Protein AF-A0A7S2N2M0-F1 (afdb_monomer_lite)

Foldseek 3Di:
DDPVVVVVVVVVVVVVVVPPVVVVVVVVVVVVVVVVVVQVVCLLQLNHPQQPQFDAFPPPRDGDQKWWFKWQDPVLDTGTHDPVCVCVRAVPDQPRDPVRPSIDGDDMGGRSRHHD

Organism: NCBI:txid374047

Structure (mmCIF, N/CA/C/O backbone):
data_AF-A0A7S2N2M0-F1
#
_entry.id   AF-A0A7S2N2M0-F1
#
loop_
_atom_site.group_PDB
_atom_site.id
_atom_site.type_symbol
_atom_site.label_atom_id
_atom_site.label_alt_id
_atom_site.label_comp_id
_atom_site.label_asym_id
_atom_site.label_entity_id
_atom_site.label_seq_id
_atom_site.pdbx_PDB_ins_code
_atom_site.Cartn_x
_atom_site.Cartn_y
_atom_site.Cartn_z
_atom_site.occupancy
_atom_site.B_iso_or_equiv
_atom_site.auth_seq_id
_atom_site.auth_comp_id
_atom_site.auth_asym_id
_atom_site.auth_atom_id
_atom_site.pdbx_PDB_model_num
ATOM 1 N N . GLU A 1 1 ? 39.665 -9.969 -60.818 1.00 54.94 1 GLU A N 1
ATOM 2 C CA . GLU A 1 1 ? 39.180 -9.842 -59.427 1.00 54.94 1 GLU A CA 1
ATOM 3 C C . GLU A 1 1 ? 38.479 -11.131 -59.030 1.00 54.94 1 GLU A C 1
ATOM 5 O O . GLU A 1 1 ? 37.771 -11.699 -59.855 1.00 54.94 1 GLU A O 1
ATOM 10 N N . ASN A 1 2 ? 38.785 -11.667 -57.848 1.00 68.00 2 ASN A N 1
ATOM 11 C CA . ASN A 1 2 ? 38.367 -13.004 -57.433 1.00 68.00 2 ASN A CA 1
ATOM 12 C C . ASN A 1 2 ? 36.962 -12.936 -56.815 1.00 68.00 2 ASN A C 1
ATOM 14 O O . ASN A 1 2 ? 36.722 -12.144 -55.910 1.00 68.00 2 ASN A O 1
ATOM 18 N N . VAL A 1 3 ? 36.026 -13.755 -57.300 1.00 66.81 3 VAL A N 1
ATOM 19 C CA . VAL A 1 3 ? 34.601 -13.716 -56.905 1.00 66.81 3 VAL A CA 1
ATOM 20 C C . VAL A 1 3 ? 34.415 -13.895 -55.389 1.00 66.81 3 VAL A C 1
ATOM 22 O O . VAL A 1 3 ? 33.502 -13.318 -54.806 1.00 66.81 3 VAL A O 1
ATOM 25 N N . MET A 1 4 ? 35.326 -14.621 -54.736 1.00 66.25 4 MET A N 1
ATOM 26 C CA . MET A 1 4 ? 35.341 -14.794 -53.278 1.00 66.25 4 MET A CA 1
ATOM 27 C C . MET A 1 4 ? 35.647 -13.499 -52.508 1.00 66.25 4 MET A C 1
ATOM 29 O O . MET A 1 4 ? 35.062 -13.279 -51.451 1.00 66.25 4 MET A O 1
ATOM 33 N N . ASP A 1 5 ? 36.492 -12.613 -53.046 1.00 62.44 5 ASP A N 1
ATOM 34 C CA . ASP A 1 5 ? 36.814 -11.333 -52.397 1.00 62.44 5 ASP A CA 1
ATOM 35 C C . ASP A 1 5 ? 35.628 -10.363 -52.458 1.00 62.44 5 ASP A C 1
ATOM 37 O O . ASP A 1 5 ? 35.394 -9.610 -51.516 1.00 62.44 5 ASP A O 1
ATOM 41 N N . ILE A 1 6 ? 34.841 -10.414 -53.538 1.00 66.75 6 ILE A N 1
ATOM 42 C CA . ILE A 1 6 ? 33.636 -9.589 -53.707 1.00 66.75 6 ILE A CA 1
ATOM 43 C C . ILE A 1 6 ? 32.553 -10.019 -52.710 1.00 66.75 6 ILE A C 1
ATOM 45 O O . ILE A 1 6 ? 31.957 -9.164 -52.058 1.00 66.75 6 ILE A O 1
ATOM 49 N N . ILE A 1 7 ? 32.344 -11.329 -52.536 1.00 70.62 7 ILE A N 1
ATOM 50 C CA . ILE A 1 7 ? 31.384 -11.867 -51.558 1.00 70.62 7 ILE A CA 1
ATOM 51 C C . ILE A 1 7 ? 31.792 -11.466 -50.134 1.00 70.62 7 ILE A C 1
ATOM 53 O O . ILE A 1 7 ? 30.967 -10.931 -49.396 1.00 70.62 7 ILE A O 1
ATOM 57 N N . ALA A 1 8 ? 33.074 -11.604 -49.783 1.00 65.62 8 ALA A N 1
ATOM 58 C CA . ALA A 1 8 ? 33.578 -11.213 -48.467 1.00 65.62 8 ALA A CA 1
ATOM 59 C C . ALA A 1 8 ? 33.411 -9.707 -48.182 1.00 65.62 8 ALA A C 1
ATOM 61 O O . ALA A 1 8 ? 33.078 -9.323 -47.062 1.00 65.62 8 ALA A O 1
ATOM 62 N N . HIS A 1 9 ? 33.596 -8.839 -49.183 1.00 60.56 9 HIS A N 1
ATOM 63 C CA . HIS A 1 9 ? 33.378 -7.397 -49.020 1.00 60.56 9 HIS A CA 1
ATOM 64 C C . HIS A 1 9 ? 31.893 -7.038 -48.894 1.00 60.56 9 HIS A C 1
ATOM 66 O O . HIS A 1 9 ? 31.551 -6.143 -48.123 1.00 60.56 9 HIS A O 1
ATOM 72 N N . MET A 1 10 ? 31.002 -7.726 -49.615 1.00 59.72 10 MET A N 1
ATOM 73 C CA . MET A 1 10 ? 29.553 -7.518 -49.498 1.00 59.72 10 MET A CA 1
ATOM 74 C C . MET A 1 10 ? 29.038 -7.944 -48.116 1.00 59.72 10 MET A C 1
ATOM 76 O O . MET A 1 10 ? 28.321 -7.174 -47.479 1.00 59.72 10 MET A O 1
ATOM 80 N N . GLU A 1 11 ? 29.491 -9.089 -47.599 1.00 56.88 11 GLU A N 1
ATOM 81 C CA . GLU A 1 11 ? 29.155 -9.563 -46.248 1.00 56.88 11 GLU A CA 1
ATOM 82 C C . GLU A 1 11 ? 29.695 -8.630 -45.150 1.00 56.88 11 GLU A C 1
ATOM 84 O O . GLU A 1 11 ? 29.016 -8.365 -44.157 1.00 56.88 11 GLU A O 1
ATOM 89 N N . GLN A 1 12 ? 30.897 -8.069 -45.317 1.00 56.62 12 GLN A N 1
ATOM 90 C CA . GLN A 1 12 ? 31.446 -7.085 -44.374 1.00 56.62 12 GLN A CA 1
ATOM 91 C C . GLN A 1 12 ? 30.665 -5.761 -44.377 1.00 56.62 12 GLN A C 1
ATOM 93 O O . GLN A 1 12 ? 30.519 -5.128 -43.330 1.00 56.62 12 GLN A O 1
ATOM 98 N N . ASN A 1 13 ? 30.132 -5.355 -45.530 1.00 55.38 13 ASN A N 1
ATOM 99 C CA . ASN A 1 13 ? 29.376 -4.112 -45.682 1.00 55.38 13 ASN A CA 1
ATOM 100 C C . ASN A 1 13 ? 27.946 -4.226 -45.113 1.00 55.38 13 ASN A C 1
ATOM 102 O O . ASN A 1 13 ? 27.430 -3.265 -44.544 1.00 55.38 13 ASN A O 1
ATOM 106 N N . GLU A 1 14 ? 27.327 -5.409 -45.189 1.00 53.50 14 GLU A N 1
ATOM 107 C CA . GLU A 1 14 ? 26.035 -5.687 -44.541 1.00 53.50 14 GLU A CA 1
ATOM 108 C C . GLU A 1 14 ? 26.154 -5.750 -43.008 1.00 53.50 14 GLU A C 1
ATOM 110 O O . GLU A 1 14 ? 25.329 -5.166 -42.303 1.00 53.50 14 GLU A O 1
ATOM 115 N N . ASN A 1 15 ? 27.228 -6.343 -42.474 1.00 52.91 15 ASN A N 1
ATOM 116 C CA . ASN A 1 15 ? 27.487 -6.373 -41.027 1.00 52.91 15 ASN A CA 1
ATOM 117 C C . ASN A 1 15 ? 27.762 -4.976 -40.430 1.00 52.91 15 ASN A C 1
ATOM 119 O O . ASN A 1 15 ? 27.408 -4.707 -39.281 1.00 52.91 15 ASN A O 1
ATOM 123 N N . ALA A 1 16 ? 28.350 -4.056 -41.200 1.00 49.62 16 ALA A N 1
ATOM 124 C CA . ALA A 1 16 ? 28.604 -2.684 -40.753 1.00 49.62 16 ALA A CA 1
ATOM 125 C C . ALA A 1 16 ? 27.322 -1.836 -40.615 1.00 49.62 16 ALA A C 1
ATOM 127 O O . ALA A 1 16 ? 27.291 -0.893 -39.823 1.00 49.62 16 ALA A O 1
ATOM 128 N N . ALA A 1 17 ? 26.257 -2.169 -41.355 1.00 50.56 17 ALA A N 1
ATOM 129 C CA . ALA A 1 17 ? 24.971 -1.473 -41.284 1.00 50.56 17 ALA A CA 1
ATOM 130 C C . ALA A 1 17 ? 24.103 -1.919 -40.086 1.00 50.56 17 ALA A C 1
ATOM 132 O O . ALA A 1 17 ? 23.272 -1.140 -39.611 1.00 50.56 17 ALA A O 1
ATOM 133 N N . GLU A 1 18 ? 24.308 -3.135 -39.563 1.00 55.69 18 GLU A N 1
ATOM 134 C CA . GLU A 1 18 ? 23.621 -3.643 -38.363 1.00 55.69 18 GLU A CA 1
ATOM 135 C C . GLU A 1 18 ? 24.276 -3.211 -37.035 1.00 55.69 18 GLU A C 1
ATOM 137 O O . GLU A 1 18 ? 23.603 -3.183 -35.999 1.00 55.69 18 GLU A O 1
ATOM 142 N N . ASP A 1 19 ? 25.544 -2.788 -37.050 1.00 62.22 19 ASP A N 1
ATOM 143 C CA . ASP A 1 19 ? 26.285 -2.327 -35.865 1.00 62.22 19 ASP A CA 1
ATOM 144 C C . ASP A 1 19 ? 26.466 -0.797 -35.839 1.00 62.22 19 ASP A C 1
ATOM 146 O O . ASP A 1 19 ? 27.525 -0.285 -35.481 1.00 62.22 19 ASP A O 1
ATOM 150 N N . ASP A 1 20 ? 25.429 -0.024 -36.200 1.00 80.50 20 ASP A N 1
ATOM 151 C CA . ASP A 1 20 ? 25.415 1.408 -35.870 1.00 80.50 20 ASP A CA 1
ATOM 152 C C . ASP A 1 20 ? 25.315 1.555 -34.335 1.00 80.50 20 ASP A C 1
ATOM 154 O O . ASP A 1 20 ? 24.254 1.295 -33.736 1.00 80.50 20 ASP A O 1
ATOM 158 N N . PRO A 1 21 ? 26.380 2.023 -33.652 1.00 83.88 21 PRO A N 1
ATOM 159 C CA . PRO A 1 21 ? 26.390 2.131 -32.198 1.00 83.88 21 PRO A CA 1
ATOM 160 C C . PRO A 1 21 ? 25.312 3.093 -31.681 1.00 83.88 21 PRO A C 1
ATOM 162 O O . PRO A 1 21 ? 24.849 2.957 -30.542 1.00 83.88 21 PRO A O 1
ATOM 165 N N . VAL A 1 22 ? 24.871 4.063 -32.489 1.00 86.00 22 VAL A N 1
ATOM 166 C CA . VAL A 1 22 ? 23.784 4.986 -32.142 1.00 86.00 22 VAL A CA 1
ATOM 167 C C . VAL A 1 22 ? 22.434 4.273 -32.206 1.00 86.00 22 VAL A C 1
ATOM 169 O O . VAL A 1 22 ? 21.621 4.419 -31.280 1.00 86.00 22 VAL A O 1
ATOM 172 N N . ALA A 1 23 ? 22.191 3.467 -33.242 1.00 87.56 23 ALA A N 1
ATOM 173 C CA . ALA A 1 23 ? 21.001 2.628 -33.354 1.00 87.56 23 ALA A CA 1
ATOM 174 C C . ALA A 1 23 ? 20.908 1.619 -32.198 1.00 87.56 23 ALA A C 1
ATOM 176 O O . ALA A 1 23 ? 19.847 1.529 -31.564 1.00 87.56 23 ALA A O 1
ATOM 177 N N . ARG A 1 24 ? 22.019 0.960 -31.831 1.00 87.12 24 ARG A N 1
ATOM 178 C CA . ARG A 1 24 ? 22.082 0.024 -30.693 1.00 87.12 24 ARG A CA 1
ATOM 179 C C . ARG A 1 24 ? 21.749 0.707 -29.369 1.00 87.12 24 ARG A C 1
ATOM 181 O O . ARG A 1 24 ? 20.812 0.295 -28.684 1.00 87.12 24 ARG A O 1
ATOM 188 N N . ARG A 1 25 ? 22.389 1.841 -29.059 1.00 90.69 25 ARG A N 1
ATOM 189 C CA . ARG A 1 25 ? 22.078 2.648 -27.857 1.00 90.69 25 ARG A CA 1
ATOM 190 C C . ARG A 1 25 ? 20.610 3.085 -27.819 1.00 90.69 25 ARG A C 1
ATOM 192 O O . ARG A 1 25 ? 19.968 3.108 -26.763 1.00 90.69 25 ARG A O 1
ATOM 199 N N . LYS A 1 26 ? 20.031 3.439 -28.972 1.00 91.44 26 LYS A N 1
ATOM 200 C CA . LYS A 1 26 ? 18.609 3.806 -29.084 1.00 91.44 26 LYS A CA 1
ATOM 201 C C . LYS A 1 26 ? 17.699 2.603 -28.825 1.00 91.44 26 LYS A C 1
ATOM 203 O O . LYS A 1 26 ? 16.671 2.780 -28.161 1.00 91.44 26 LYS A O 1
ATOM 208 N N . ALA A 1 27 ? 18.050 1.420 -29.325 1.00 92.88 27 ALA A N 1
ATOM 209 C CA . ALA A 1 27 ? 17.326 0.172 -29.102 1.00 92.88 27 ALA A CA 1
ATOM 210 C C . ALA A 1 27 ? 17.380 -0.256 -27.628 1.00 92.88 27 ALA A C 1
ATOM 212 O O . ALA A 1 27 ? 16.325 -0.465 -27.029 1.00 92.88 27 ALA A O 1
ATOM 213 N N . GLU A 1 28 ? 18.559 -0.246 -27.005 1.00 93.69 28 GLU A N 1
ATOM 214 C CA . GLU A 1 28 ? 18.761 -0.528 -25.577 1.00 93.69 28 GLU A CA 1
ATOM 215 C C . GLU A 1 28 ? 17.931 0.410 -24.696 1.00 93.69 28 GLU A C 1
ATOM 217 O O . GLU A 1 28 ? 17.179 -0.033 -23.826 1.00 93.69 28 GLU A O 1
ATOM 222 N N . ARG A 1 29 ? 17.959 1.721 -24.971 1.00 93.88 29 ARG A N 1
ATOM 223 C CA . ARG A 1 29 ? 17.143 2.703 -24.240 1.00 93.88 29 ARG A CA 1
ATOM 224 C C . ARG A 1 29 ? 15.645 2.423 -24.380 1.00 93.88 29 ARG A C 1
ATOM 226 O O . ARG A 1 29 ? 14.894 2.553 -23.408 1.00 93.88 29 ARG A O 1
ATOM 233 N N . LYS A 1 30 ? 15.180 2.062 -25.582 1.00 95.50 30 LYS A N 1
ATOM 234 C CA . LYS A 1 30 ? 13.775 1.684 -25.819 1.00 95.50 30 LYS A CA 1
ATOM 235 C C . LYS A 1 30 ? 13.421 0.394 -25.074 1.00 95.50 30 LYS A C 1
ATOM 237 O O . LYS A 1 30 ? 12.365 0.354 -24.440 1.00 95.50 30 LYS A O 1
ATOM 242 N N . ALA A 1 31 ? 14.294 -0.612 -25.102 1.00 94.19 31 ALA A N 1
ATOM 243 C CA . ALA A 1 31 ? 14.126 -1.877 -24.396 1.00 94.19 31 ALA A CA 1
ATOM 244 C C . ALA A 1 31 ? 14.055 -1.657 -22.878 1.00 94.19 31 ALA A C 1
ATOM 246 O O . ALA A 1 31 ? 13.086 -2.078 -22.249 1.00 94.19 31 ALA A O 1
ATOM 247 N N . ALA A 1 32 ? 14.973 -0.876 -22.305 1.00 94.94 32 ALA A N 1
ATOM 248 C CA . ALA A 1 32 ? 14.967 -0.509 -20.891 1.00 94.94 32 ALA A CA 1
ATOM 249 C C . ALA A 1 32 ? 13.690 0.255 -20.496 1.00 94.94 32 ALA A C 1
ATOM 251 O O . ALA A 1 32 ? 13.063 -0.040 -19.475 1.00 94.94 32 ALA A O 1
ATOM 252 N N . LYS A 1 33 ? 13.231 1.203 -21.328 1.00 97.06 33 LYS A N 1
ATOM 253 C CA . LYS A 1 33 ? 11.962 1.918 -21.100 1.00 97.06 33 LYS A CA 1
ATOM 254 C C . LYS A 1 33 ? 10.760 0.967 -21.145 1.00 97.06 33 LYS A C 1
ATOM 256 O O . LYS A 1 33 ? 9.865 1.087 -20.303 1.00 97.06 33 LYS A O 1
ATOM 261 N N . LYS A 1 34 ? 10.733 0.024 -22.095 1.00 96.50 34 LYS A N 1
ATOM 262 C CA . LYS A 1 34 ? 9.682 -1.000 -22.221 1.00 96.50 34 LYS A CA 1
ATOM 263 C C . LYS A 1 34 ? 9.685 -1.933 -21.009 1.00 96.50 34 LYS A C 1
ATOM 265 O O . LYS A 1 34 ? 8.628 -2.115 -20.410 1.00 96.50 34 LYS A O 1
ATOM 270 N N . ALA A 1 35 ? 10.852 -2.415 -20.585 1.00 93.00 35 ALA A N 1
ATOM 271 C CA . ALA A 1 35 ? 11.026 -3.250 -19.399 1.00 93.00 35 ALA A CA 1
ATOM 272 C C . ALA A 1 35 ? 10.553 -2.532 -18.125 1.00 93.00 35 ALA A C 1
ATOM 274 O O . ALA A 1 35 ? 9.720 -3.056 -17.387 1.00 93.00 35 ALA A O 1
ATOM 275 N N . LYS A 1 36 ? 10.960 -1.273 -17.911 1.00 93.38 36 LYS A N 1
ATOM 276 C CA . LYS A 1 36 ? 10.511 -0.467 -16.760 1.00 93.38 36 LYS A CA 1
ATOM 277 C C . LYS A 1 36 ? 8.996 -0.247 -16.757 1.00 93.38 36 LYS A C 1
ATOM 279 O O . LYS A 1 36 ? 8.367 -0.262 -15.698 1.00 93.38 36 LYS A O 1
ATOM 284 N N . LYS A 1 37 ? 8.384 -0.038 -17.930 1.00 94.62 37 LYS A N 1
ATOM 285 C CA . LYS A 1 37 ? 6.923 0.091 -18.061 1.00 94.62 37 LYS A CA 1
ATOM 286 C C . LYS A 1 37 ? 6.215 -1.236 -17.770 1.00 94.62 37 LYS A C 1
ATOM 288 O O . LYS A 1 37 ? 5.207 -1.217 -17.066 1.00 94.62 37 LYS A O 1
ATOM 293 N N . ALA A 1 38 ? 6.748 -2.354 -18.263 1.00 90.00 38 ALA A N 1
ATOM 294 C CA . ALA A 1 38 ? 6.229 -3.693 -17.994 1.00 90.00 38 ALA A CA 1
ATOM 295 C C . ALA A 1 38 ? 6.292 -4.028 -16.495 1.00 90.00 38 ALA A C 1
ATOM 297 O O . ALA A 1 38 ? 5.272 -4.392 -15.920 1.00 90.00 38 ALA A O 1
ATOM 298 N N . ALA A 1 39 ? 7.422 -3.767 -15.830 1.00 87.44 39 ALA A N 1
ATOM 299 C CA . ALA A 1 39 ? 7.576 -3.967 -14.388 1.00 87.44 39 ALA A CA 1
ATOM 300 C C . ALA A 1 39 ? 6.572 -3.134 -13.567 1.00 87.44 39 ALA A C 1
ATOM 302 O O . ALA A 1 39 ? 5.914 -3.645 -12.663 1.00 87.44 39 ALA A O 1
ATOM 303 N N . ARG A 1 40 ? 6.375 -1.853 -13.919 1.00 87.62 40 ARG A N 1
ATOM 304 C CA . ARG A 1 40 ? 5.358 -0.996 -13.276 1.00 87.62 40 ARG A CA 1
ATOM 305 C C . ARG A 1 40 ? 3.934 -1.516 -13.471 1.00 87.62 40 ARG A C 1
ATOM 307 O O . ARG A 1 40 ? 3.107 -1.332 -12.582 1.00 87.62 40 ARG A O 1
ATOM 314 N N . ARG A 1 41 ? 3.629 -2.113 -14.628 1.00 87.44 41 ARG A N 1
ATOM 315 C CA . ARG A 1 41 ? 2.323 -2.732 -14.893 1.00 87.44 41 ARG A CA 1
ATOM 316 C C . ARG A 1 41 ? 2.152 -4.007 -14.062 1.00 87.44 41 ARG A C 1
ATOM 318 O O . ARG A 1 41 ? 1.157 -4.100 -13.355 1.00 87.44 41 ARG A O 1
ATOM 325 N N . ALA A 1 42 ? 3.150 -4.889 -14.038 1.00 84.25 42 ALA A N 1
ATOM 326 C CA . ALA A 1 42 ? 3.138 -6.107 -13.224 1.00 84.25 42 ALA A CA 1
ATOM 327 C C . ALA A 1 42 ? 2.916 -5.813 -11.727 1.00 84.25 42 ALA A C 1
ATOM 329 O O . ALA A 1 42 ? 2.078 -6.443 -11.092 1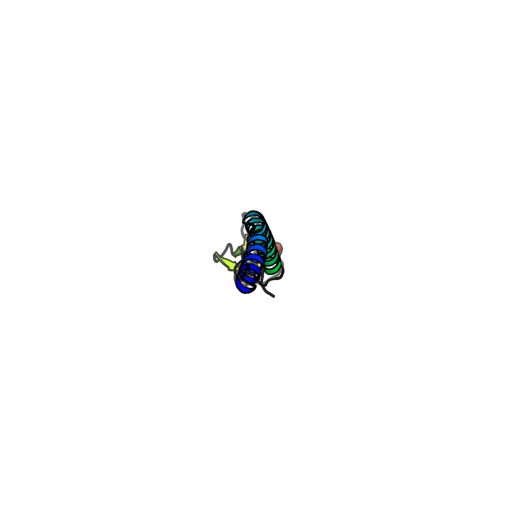.00 84.25 42 ALA A O 1
ATOM 330 N N . GLN A 1 43 ? 3.570 -4.783 -11.173 1.00 82.44 43 GLN A N 1
ATOM 331 C CA . GLN A 1 43 ? 3.338 -4.354 -9.784 1.00 82.44 43 GLN A CA 1
ATOM 332 C C . GLN A 1 43 ? 1.893 -3.905 -9.508 1.00 82.44 43 GLN A C 1
ATOM 334 O O . GLN A 1 43 ? 1.409 -4.055 -8.391 1.00 82.44 43 GLN A O 1
ATOM 339 N N . ARG A 1 44 ? 1.206 -3.310 -10.492 1.00 81.00 44 ARG A N 1
ATOM 340 C CA . ARG A 1 44 ? -0.196 -2.869 -10.350 1.00 81.00 44 ARG A CA 1
ATOM 341 C C . ARG A 1 44 ? -1.186 -4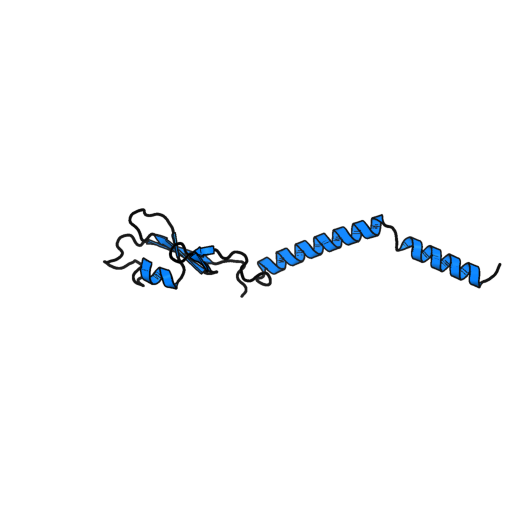.016 -10.503 1.00 81.00 44 ARG A C 1
ATOM 343 O O . ARG A 1 44 ? -2.257 -3.960 -9.917 1.00 81.00 44 ARG A O 1
ATOM 350 N N . GLU A 1 45 ? -0.830 -5.019 -11.296 1.00 83.31 45 GLU A N 1
ATOM 351 C CA . GLU A 1 45 ? -1.622 -6.236 -11.498 1.00 83.31 45 GLU A CA 1
ATOM 352 C C . GLU A 1 45 ? -1.455 -7.242 -10.354 1.00 83.31 45 GLU A C 1
ATOM 354 O O . GLU A 1 45 ? -2.067 -8.303 -10.400 1.00 83.31 45 GLU A O 1
ATOM 359 N N . GLY A 1 46 ? -0.647 -6.921 -9.335 1.00 75.38 46 GLY A N 1
ATOM 360 C CA . GLY A 1 46 ? -0.358 -7.854 -8.253 1.00 75.38 46 GLY A CA 1
ATOM 361 C C . GLY A 1 46 ? 0.390 -9.082 -8.769 1.00 75.38 46 GLY A C 1
ATOM 362 O O . GLY A 1 46 ? 0.020 -10.190 -8.407 1.00 75.38 46 GLY A O 1
ATOM 363 N N . ARG A 1 47 ? 1.381 -8.870 -9.654 1.00 79.38 47 ARG A N 1
ATOM 364 C CA . ARG A 1 47 ? 2.405 -9.845 -10.099 1.00 79.38 47 ARG A CA 1
ATOM 365 C C . ARG A 1 47 ? 3.831 -9.396 -9.736 1.00 79.38 47 ARG A C 1
ATOM 367 O O . ARG A 1 47 ? 4.806 -9.782 -10.375 1.00 79.38 47 ARG A O 1
ATOM 374 N N . GLY A 1 48 ? 3.933 -8.434 -8.822 1.00 77.31 48 GLY A N 1
ATOM 375 C CA . GLY A 1 48 ? 5.199 -7.885 -8.333 1.00 77.31 48 GLY A CA 1
ATOM 376 C C . GLY A 1 48 ? 5.636 -8.518 -7.014 1.00 77.31 48 GLY A C 1
ATOM 377 O O . GLY A 1 48 ? 5.140 -9.560 -6.616 1.00 77.31 48 GLY A O 1
ATOM 378 N N . ASP A 1 49 ? 6.514 -7.832 -6.293 1.00 81.38 49 ASP A N 1
ATOM 379 C CA . ASP A 1 49 ? 6.896 -8.219 -4.933 1.00 81.38 49 ASP A CA 1
ATOM 380 C C . ASP A 1 49 ? 5.656 -8.307 -4.000 1.00 81.38 49 ASP A C 1
ATOM 382 O O . ASP A 1 49 ? 4.913 -7.323 -3.892 1.00 81.38 49 ASP A O 1
ATOM 386 N N . PRO A 1 50 ? 5.408 -9.453 -3.328 1.00 81.69 50 PRO A N 1
ATOM 387 C CA . PRO A 1 50 ? 4.283 -9.641 -2.403 1.00 81.69 50 PRO A CA 1
ATOM 388 C C . PRO A 1 50 ? 4.277 -8.704 -1.187 1.00 81.69 50 PRO A C 1
ATOM 390 O O . PRO A 1 50 ? 3.220 -8.464 -0.592 1.00 81.69 50 PRO A O 1
ATOM 393 N N . SER A 1 51 ? 5.441 -8.177 -0.806 1.00 84.94 51 SER A N 1
ATOM 394 C CA . SER A 1 51 ? 5.587 -7.217 0.290 1.00 84.94 51 SER A CA 1
ATOM 395 C C . SER A 1 51 ? 5.319 -5.772 -0.146 1.00 84.94 51 SER A C 1
ATOM 397 O O . SER A 1 51 ? 5.096 -4.888 0.687 1.00 84.94 51 SER A O 1
ATOM 399 N N . ALA A 1 52 ? 5.277 -5.514 -1.458 1.00 86.12 52 ALA A N 1
ATOM 400 C CA . ALA A 1 52 ? 5.173 -4.166 -1.989 1.00 86.12 52 ALA A CA 1
ATOM 401 C C . ALA A 1 52 ? 3.865 -3.488 -1.567 1.00 86.12 52 ALA A C 1
ATOM 403 O O . ALA A 1 52 ? 2.769 -3.888 -1.961 1.00 86.12 52 ALA A O 1
ATOM 404 N N . GLY A 1 53 ? 3.987 -2.386 -0.828 1.00 87.62 53 GLY A N 1
ATOM 405 C CA . GLY A 1 53 ? 2.848 -1.579 -0.394 1.00 87.62 53 GLY A CA 1
ATOM 406 C C . GLY A 1 53 ? 2.128 -2.104 0.846 1.00 87.62 53 GLY A C 1
ATOM 407 O O . GLY A 1 53 ? 1.068 -1.570 1.166 1.00 87.62 53 GLY A O 1
ATOM 408 N N . GLN A 1 54 ? 2.674 -3.106 1.544 1.00 93.62 54 GLN A N 1
ATOM 409 C CA . GLN A 1 54 ? 2.221 -3.440 2.894 1.00 93.62 54 GLN A CA 1
ATOM 410 C C . GLN A 1 54 ? 2.425 -2.246 3.835 1.00 93.62 54 GLN A C 1
ATOM 412 O O . GLN A 1 54 ? 3.348 -1.447 3.664 1.00 93.62 54 GLN A O 1
ATOM 417 N N . LYS A 1 55 ? 1.557 -2.126 4.839 1.00 94.81 55 LYS A N 1
ATOM 418 C CA . LYS A 1 55 ? 1.669 -1.122 5.901 1.00 94.81 55 LYS A CA 1
ATOM 419 C C . LYS A 1 55 ? 1.708 -1.835 7.249 1.00 94.81 55 LYS A C 1
ATOM 421 O O . LYS A 1 55 ? 1.129 -2.912 7.402 1.00 94.81 55 LYS A O 1
ATOM 426 N N . GLN A 1 56 ? 2.427 -1.249 8.199 1.00 97.12 56 GLN A N 1
ATOM 427 C CA . GLN A 1 56 ? 2.553 -1.795 9.542 1.00 97.12 56 GLN A CA 1
ATOM 428 C C . GLN A 1 56 ? 1.297 -1.526 10.371 1.00 97.12 56 GLN A C 1
ATOM 430 O O . GLN A 1 56 ? 0.664 -0.480 10.247 1.00 97.12 56 GLN A O 1
ATOM 435 N N . CYS A 1 57 ? 0.943 -2.506 11.196 1.00 97.25 57 CYS A N 1
ATOM 436 C CA . CYS A 1 57 ? -0.047 -2.361 12.253 1.00 97.25 57 CYS A CA 1
ATOM 437 C C . CYS A 1 57 ? 0.528 -1.524 13.404 1.00 97.25 57 CYS A C 1
ATOM 439 O O . CYS A 1 57 ? 1.607 -1.844 13.892 1.00 97.25 57 CYS A O 1
ATOM 441 N N . ASP A 1 58 ? -0.211 -0.538 13.905 1.00 96.31 58 ASP A N 1
ATOM 442 C CA . ASP A 1 58 ? 0.260 0.330 14.994 1.00 96.31 58 ASP A CA 1
ATOM 443 C C . ASP A 1 58 ? 0.363 -0.393 16.352 1.00 96.31 58 ASP A C 1
ATOM 445 O O . ASP A 1 58 ? 1.104 0.045 17.224 1.00 96.31 58 ASP A O 1
ATOM 449 N N . MET A 1 59 ? -0.337 -1.521 16.538 1.00 94.81 59 MET A N 1
ATOM 450 C CA . MET A 1 59 ? -0.287 -2.296 17.790 1.00 94.81 59 MET A CA 1
ATOM 451 C C . MET A 1 59 ? 0.804 -3.371 17.819 1.00 94.81 59 MET A C 1
ATOM 453 O O . MET A 1 59 ? 1.390 -3.624 18.864 1.00 94.81 59 MET A O 1
ATOM 457 N N . CYS A 1 60 ? 1.039 -4.065 16.700 1.00 96.06 60 CYS A N 1
ATOM 458 C CA . CYS A 1 60 ? 1.956 -5.214 16.658 1.00 96.06 60 CYS A CA 1
ATOM 459 C C . CYS A 1 60 ? 3.093 -5.073 15.642 1.00 96.06 60 CYS A C 1
ATOM 461 O O . CYS A 1 60 ? 3.846 -6.024 15.444 1.00 96.06 60 CYS A O 1
ATOM 463 N N . SER A 1 61 ? 3.171 -3.938 14.942 1.00 96.56 61 SER A N 1
ATOM 464 C CA . SER A 1 61 ? 4.185 -3.593 13.931 1.00 96.56 61 SER A CA 1
ATOM 465 C C . SER A 1 61 ? 4.308 -4.562 12.749 1.00 96.56 61 SER A C 1
ATOM 467 O O . SER A 1 61 ? 5.169 -4.392 11.888 1.00 96.56 61 SER A O 1
ATOM 469 N N . LYS A 1 62 ? 3.419 -5.558 12.643 1.00 95.25 62 LYS A N 1
ATOM 470 C CA . LYS A 1 62 ? 3.387 -6.501 11.520 1.00 95.25 62 LYS A CA 1
ATOM 471 C C . LYS A 1 62 ? 2.984 -5.782 10.238 1.00 95.25 62 LYS A C 1
ATOM 473 O O . LYS A 1 62 ? 1.948 -5.115 10.201 1.00 95.25 62 LYS A O 1
ATOM 478 N N . SER A 1 63 ? 3.770 -5.972 9.184 1.00 95.31 63 SER A N 1
ATOM 479 C CA . SER A 1 63 ? 3.436 -5.530 7.830 1.00 95.31 63 SER A CA 1
ATOM 480 C C . SER A 1 63 ? 2.337 -6.415 7.250 1.00 95.31 63 SER A C 1
ATOM 482 O O . SER A 1 63 ? 2.491 -7.631 7.148 1.00 95.31 63 SER A O 1
ATOM 484 N N . VAL A 1 64 ? 1.202 -5.815 6.896 1.00 94.56 64 VAL A N 1
ATOM 485 C CA . VAL A 1 64 ? 0.035 -6.534 6.373 1.00 94.56 64 VAL A CA 1
ATOM 486 C C . VAL A 1 64 ? -0.581 -5.810 5.176 1.00 94.56 64 VAL A C 1
ATOM 488 O O . VAL A 1 64 ? -0.383 -4.614 4.955 1.00 94.56 64 VAL A O 1
ATOM 491 N N . ASN A 1 65 ? -1.353 -6.559 4.389 1.00 93.56 65 ASN A N 1
ATOM 492 C CA . ASN A 1 65 ? -2.071 -6.054 3.215 1.00 93.56 65 ASN A CA 1
ATOM 493 C C . ASN A 1 65 ? -3.481 -5.528 3.533 1.00 93.56 65 ASN A C 1
ATOM 495 O O . ASN A 1 65 ? -4.112 -4.920 2.667 1.00 93.56 65 ASN A O 1
ATOM 499 N N . LEU A 1 66 ? -3.981 -5.779 4.744 1.00 94.62 66 LEU A N 1
ATOM 500 C CA . LEU A 1 66 ? -5.315 -5.394 5.186 1.00 94.62 66 LEU A CA 1
ATOM 501 C C . LEU A 1 66 ? -5.239 -4.814 6.597 1.00 94.62 66 LEU A C 1
ATOM 503 O O . LEU A 1 66 ? -4.789 -5.487 7.525 1.00 94.62 66 LEU A O 1
ATOM 507 N N . LEU A 1 67 ? -5.679 -3.570 6.739 1.00 96.75 67 LEU A N 1
ATOM 508 C CA . LEU A 1 67 ? -5.704 -2.842 8.002 1.00 96.75 67 LEU A CA 1
ATOM 509 C C . LEU A 1 67 ? -7.069 -2.193 8.172 1.00 96.75 67 LEU A C 1
ATOM 511 O O . LEU A 1 67 ? -7.702 -1.774 7.207 1.00 96.75 67 LEU A O 1
ATOM 515 N N . ILE A 1 68 ? -7.496 -2.083 9.412 1.00 95.44 68 ILE A N 1
ATOM 516 C CA . ILE A 1 68 ? -8.696 -1.386 9.830 1.00 95.44 68 ILE A CA 1
ATOM 517 C C . ILE A 1 68 ? -8.241 -0.046 10.379 1.00 95.44 68 ILE A C 1
ATOM 519 O O . ILE A 1 68 ? -7.356 0.016 11.233 1.00 95.44 68 ILE A O 1
ATOM 523 N N . ARG A 1 69 ? -8.817 1.030 9.856 1.00 96.44 69 ARG A N 1
ATOM 524 C CA . ARG A 1 69 ? -8.633 2.361 10.409 1.00 96.44 69 ARG A CA 1
ATOM 525 C C . ARG A 1 69 ? -9.624 2.523 11.553 1.00 96.44 69 ARG A C 1
ATOM 527 O O . ARG A 1 69 ? -10.826 2.407 11.328 1.00 96.44 69 ARG A O 1
ATOM 534 N N . CYS A 1 70 ? -9.148 2.796 12.757 1.00 94.38 70 CYS A N 1
ATOM 535 C CA . CYS A 1 70 ? -10.015 3.064 13.902 1.00 94.38 70 CYS A CA 1
ATOM 536 C C . CYS A 1 70 ? -9.325 3.942 14.947 1.00 94.38 70 CYS A C 1
ATOM 538 O O . CYS A 1 70 ? -8.100 4.045 14.969 1.00 94.38 70 CYS A O 1
ATOM 540 N N . THR A 1 71 ? -10.116 4.554 15.821 1.00 94.44 71 THR A N 1
ATOM 541 C CA . THR A 1 71 ? -9.643 5.091 17.105 1.00 94.44 71 THR A CA 1
ATOM 542 C C . THR A 1 71 ? -9.960 4.064 18.183 1.00 94.44 71 THR A C 1
ATOM 544 O O . THR A 1 71 ? -10.954 3.354 18.055 1.00 94.44 71 THR A O 1
ATOM 547 N N . TYR A 1 72 ? -9.130 3.944 19.214 1.00 91.19 72 TYR A N 1
ATOM 548 C CA . TYR A 1 72 ? -9.392 3.046 20.351 1.00 91.19 72 TYR A CA 1
ATOM 549 C C . TYR A 1 72 ? -8.894 3.602 21.690 1.00 91.19 72 TYR A C 1
ATOM 551 O O . TYR A 1 72 ? -9.144 3.012 22.737 1.00 91.19 72 TYR A O 1
ATOM 559 N N . ASP A 1 73 ? -8.190 4.731 21.672 1.00 89.50 73 ASP A N 1
ATOM 560 C CA . ASP A 1 73 ? -7.684 5.400 22.860 1.00 89.50 73 ASP A CA 1
ATOM 561 C C . ASP A 1 73 ? -8.389 6.749 23.066 1.00 89.50 73 ASP A C 1
ATOM 563 O O . ASP A 1 73 ? -9.127 7.247 22.212 1.00 89.50 73 ASP A O 1
ATOM 567 N N . LYS A 1 74 ? -8.137 7.363 24.223 1.00 90.75 74 LYS A N 1
ATOM 568 C CA . LYS A 1 74 ? -8.669 8.686 24.579 1.00 90.75 74 LYS A CA 1
ATOM 569 C C . LYS A 1 74 ? -8.128 9.818 23.705 1.00 90.75 74 LYS A C 1
ATOM 571 O O . LYS A 1 74 ? -8.706 10.899 23.721 1.00 90.75 74 LYS A O 1
ATOM 576 N N . SER A 1 75 ? -7.029 9.595 22.978 1.00 92.81 75 SER A N 1
ATOM 577 C CA . SER A 1 75 ? -6.436 10.618 22.112 1.00 92.81 75 SER A CA 1
ATOM 578 C C . SER A 1 75 ? -7.329 10.916 20.908 1.00 92.81 75 SER A C 1
ATOM 580 O O . SER A 1 75 ? -7.321 12.030 20.389 1.00 92.81 75 SER A O 1
ATOM 582 N N . GLY A 1 76 ? -8.112 9.922 20.467 1.00 88.94 76 GLY A N 1
ATOM 583 C CA . GLY A 1 76 ? -8.932 10.025 19.264 1.00 88.94 76 GLY A CA 1
ATOM 584 C C . GLY A 1 76 ? -8.112 10.030 17.971 1.00 88.94 76 GLY A C 1
ATOM 585 O O . GLY A 1 76 ? -8.651 10.338 16.906 1.00 88.94 76 GLY A O 1
ATOM 586 N N . GLU A 1 77 ? -6.821 9.695 18.034 1.00 94.56 77 GLU A N 1
ATOM 587 C CA . GLU A 1 77 ? -5.975 9.585 16.856 1.00 94.56 77 GLU A CA 1
ATOM 588 C C . GLU A 1 77 ? -6.370 8.358 16.022 1.00 94.56 77 GLU A C 1
ATOM 590 O O . GLU A 1 77 ? -6.615 7.261 16.530 1.00 94.56 77 GLU A O 1
ATOM 595 N N . TRP A 1 78 ? -6.422 8.540 14.704 1.00 95.00 78 TRP A N 1
ATOM 596 C CA . TRP A 1 78 ? -6.708 7.452 13.781 1.00 95.00 78 TRP A CA 1
ATOM 597 C C . TRP A 1 78 ? -5.508 6.521 13.653 1.00 95.00 78 TRP A C 1
ATOM 599 O O . TRP A 1 78 ? -4.492 6.892 13.067 1.00 95.00 78 TRP A O 1
ATOM 609 N N . LYS A 1 79 ? -5.672 5.285 14.113 1.00 95.94 79 LYS A N 1
ATOM 610 C CA . LYS A 1 79 ? -4.680 4.217 14.008 1.00 95.94 79 LYS A CA 1
ATOM 611 C C . LYS A 1 79 ? -5.064 3.209 12.933 1.00 95.94 79 LYS A C 1
ATOM 613 O O . LYS A 1 79 ? -6.220 3.109 12.518 1.00 95.94 79 LYS A O 1
ATOM 618 N N . MET A 1 80 ? -4.074 2.460 12.475 1.00 97.06 80 MET A N 1
ATOM 619 C CA . MET A 1 80 ? -4.165 1.403 11.480 1.00 97.06 80 MET A CA 1
ATOM 620 C C . MET A 1 80 ? -3.825 0.073 12.149 1.00 97.06 80 MET A C 1
ATOM 622 O O . MET A 1 80 ? -2.675 -0.194 12.490 1.00 97.06 80 MET A O 1
ATOM 626 N N . VAL A 1 81 ? -4.817 -0.795 12.312 1.00 96.50 81 VAL A N 1
ATOM 627 C CA . VAL A 1 81 ? -4.673 -2.066 13.038 1.00 96.50 81 VAL A CA 1
ATOM 628 C C . VAL A 1 81 ? -4.994 -3.258 12.155 1.00 96.50 81 VAL A C 1
ATOM 630 O O . VAL A 1 81 ? -5.912 -3.223 11.343 1.00 96.50 81 VAL A O 1
ATOM 633 N N . CYS A 1 82 ? -4.240 -4.346 12.291 1.00 96.44 82 CYS A N 1
ATOM 634 C CA . CYS A 1 82 ? -4.535 -5.586 11.575 1.00 96.44 82 CYS A CA 1
ATOM 635 C C . CYS A 1 82 ? -5.754 -6.300 12.185 1.00 96.44 82 CYS A C 1
ATOM 637 O O . CYS A 1 82 ? -6.147 -6.030 13.319 1.00 96.44 82 CYS A O 1
ATOM 639 N N . GLY A 1 83 ? -6.335 -7.255 11.455 1.00 92.62 83 GLY A N 1
ATOM 640 C CA . GLY A 1 83 ? -7.562 -7.941 11.885 1.00 92.62 83 GLY A CA 1
ATOM 641 C C . GLY A 1 83 ? -7.461 -8.676 13.229 1.00 92.62 83 GLY A C 1
ATOM 642 O O . GLY A 1 83 ? -8.453 -8.769 13.944 1.00 92.62 83 GLY A O 1
ATOM 643 N N . SER A 1 84 ? -6.273 -9.157 13.615 1.00 93.69 84 SER A N 1
ATOM 644 C CA . SER A 1 84 ? -6.075 -9.763 14.938 1.00 93.69 84 SER A CA 1
ATOM 645 C C . SER A 1 84 ? -6.113 -8.718 16.055 1.00 93.69 84 SER A C 1
ATOM 647 O O . SER A 1 84 ? -6.776 -8.927 17.063 1.00 93.69 84 SER A O 1
ATOM 649 N N . CYS A 1 85 ? -5.441 -7.582 15.854 1.00 94.88 85 CYS A N 1
ATOM 650 C CA . CYS A 1 85 ? -5.376 -6.486 16.822 1.00 94.88 85 CYS A CA 1
ATOM 651 C C . CYS A 1 85 ? -6.695 -5.714 16.919 1.00 94.88 85 CYS A C 1
ATOM 653 O O . CYS A 1 85 ? -7.018 -5.166 17.966 1.00 94.88 85 CYS A O 1
ATOM 655 N N . TRP A 1 86 ? -7.493 -5.705 15.853 1.00 93.44 86 TRP A N 1
ATOM 656 C CA . TRP A 1 86 ? -8.806 -5.070 15.863 1.00 93.44 86 TRP A CA 1
ATOM 657 C C . TRP A 1 86 ? -9.750 -5.662 16.914 1.00 93.44 86 TRP A C 1
ATOM 659 O O . TRP A 1 86 ? -10.489 -4.909 17.542 1.00 93.44 86 TRP A O 1
ATOM 669 N N . LYS A 1 87 ? -9.693 -6.975 17.171 1.00 90.12 87 LYS A N 1
ATOM 670 C CA . LYS A 1 87 ? -10.491 -7.600 18.240 1.00 90.12 87 LYS A CA 1
ATOM 671 C C . LYS A 1 87 ? -10.138 -7.035 19.616 1.00 90.12 87 LYS A C 1
ATOM 673 O O . LYS A 1 87 ? -11.026 -6.817 20.423 1.00 90.12 87 LYS A O 1
ATOM 678 N N . THR A 1 88 ? -8.859 -6.746 19.849 1.00 90.50 88 THR A N 1
ATOM 679 C CA . THR A 1 88 ? -8.387 -6.082 21.072 1.00 90.50 88 THR A CA 1
ATOM 680 C C . THR A 1 88 ? -8.796 -4.612 21.124 1.00 90.50 88 THR A C 1
ATOM 682 O O . THR A 1 88 ? -9.054 -4.101 22.198 1.00 90.50 88 THR A O 1
ATOM 685 N N . ALA A 1 89 ? -8.857 -3.924 19.981 1.00 88.75 89 ALA A N 1
ATOM 686 C CA . ALA A 1 89 ? -9.230 -2.509 19.919 1.00 88.75 89 ALA A CA 1
ATOM 687 C C . ALA A 1 89 ? -10.738 -2.258 20.106 1.00 88.75 89 ALA A C 1
ATOM 689 O O . ALA A 1 89 ? -11.125 -1.201 20.592 1.00 88.75 89 ALA A O 1
ATOM 690 N N . SER A 1 90 ? -11.573 -3.195 19.650 1.00 87.69 90 SER A N 1
ATOM 691 C CA . SER A 1 90 ? -13.033 -3.042 19.539 1.00 87.69 90 SER A CA 1
ATOM 692 C C . SER A 1 90 ? -13.838 -3.956 20.464 1.00 87.69 90 SER A C 1
ATOM 694 O O . SER A 1 90 ? -15.063 -3.890 20.466 1.00 87.69 90 SER A O 1
ATOM 696 N N . GLY A 1 91 ? -13.183 -4.895 21.151 1.00 85.75 91 GLY A N 1
ATOM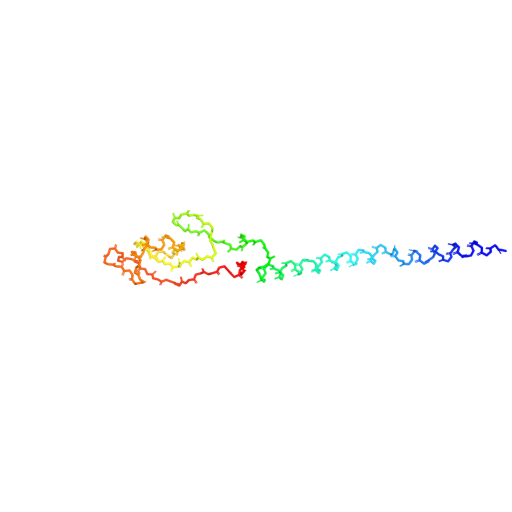 697 C CA . GLY A 1 91 ? -13.854 -6.021 21.811 1.00 85.75 91 GLY A CA 1
ATOM 698 C C . GLY A 1 91 ? -14.437 -7.056 20.837 1.00 85.75 91 GLY A C 1
ATOM 699 O O . GLY A 1 91 ? -15.100 -8.002 21.251 1.00 85.75 91 GLY A O 1
ATOM 700 N N . GLY A 1 92 ? -14.198 -6.907 19.527 1.00 81.12 92 GLY A N 1
ATOM 701 C CA . GLY A 1 92 ? -14.816 -7.731 18.485 1.00 81.12 92 GLY A CA 1
ATOM 702 C C . GLY A 1 92 ? -16.215 -7.262 18.070 1.00 81.12 92 GLY A C 1
ATOM 703 O O . GLY A 1 92 ? -16.880 -7.973 17.316 1.00 81.12 92 GLY A O 1
ATOM 704 N N . VAL A 1 93 ? -16.646 -6.079 18.521 1.00 80.94 93 VAL A N 1
ATOM 705 C CA . VAL A 1 93 ? -17.938 -5.466 18.185 1.00 80.94 93 VAL A CA 1
ATOM 706 C C . VAL A 1 93 ? -17.718 -4.290 17.233 1.00 80.94 93 VAL A C 1
ATOM 708 O O . VAL A 1 93 ? -16.835 -3.464 17.441 1.00 80.94 93 VAL A O 1
ATOM 711 N N . VAL A 1 94 ? -18.518 -4.206 16.165 1.00 71.19 94 VAL A N 1
ATOM 712 C CA . VAL A 1 94 ? -18.322 -3.225 15.077 1.00 71.19 94 VAL A CA 1
ATOM 713 C C . VAL A 1 94 ? -18.419 -1.772 15.556 1.00 71.19 94 VAL A C 1
ATOM 715 O O . VAL A 1 94 ? -17.648 -0.943 15.079 1.00 71.19 94 VAL A O 1
ATOM 718 N N . ASP A 1 95 ? -19.282 -1.489 16.533 1.00 70.44 95 ASP A N 1
ATOM 719 C CA . ASP A 1 95 ? -19.467 -0.151 17.117 1.00 70.44 95 ASP A CA 1
ATOM 720 C C . ASP A 1 95 ? -18.852 -0.013 18.522 1.00 70.44 95 ASP A C 1
ATOM 722 O O . ASP A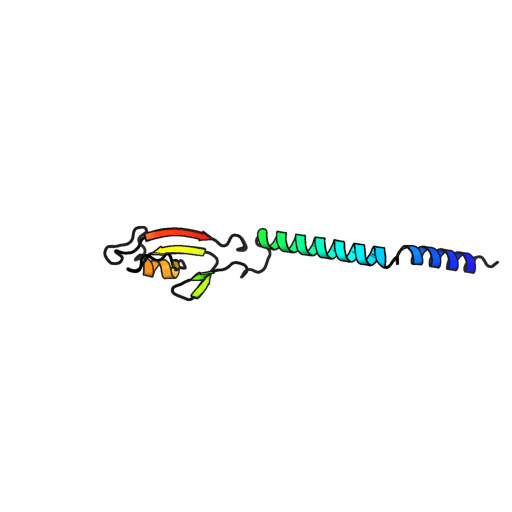 1 95 ? -19.130 0.943 19.243 1.00 70.44 95 ASP A O 1
ATOM 726 N N . GLY A 1 96 ? -17.973 -0.949 18.898 1.00 65.12 96 GLY A N 1
ATOM 727 C CA . GLY A 1 96 ? -17.408 -1.033 20.242 1.00 65.12 96 GLY A CA 1
ATOM 728 C C . GLY A 1 96 ? -18.389 -1.621 21.259 1.00 65.12 96 GLY A C 1
ATOM 729 O O . GLY A 1 96 ? -19.584 -1.768 21.008 1.00 65.12 96 GLY A O 1
ATOM 730 N N . ASP A 1 97 ? -17.863 -2.004 22.416 1.00 75.56 97 ASP A N 1
ATOM 731 C CA . ASP A 1 97 ? -18.652 -2.440 23.566 1.00 75.56 97 ASP A CA 1
ATOM 732 C C . ASP A 1 97 ? -18.535 -1.421 24.716 1.00 75.56 97 ASP A C 1
ATOM 734 O O . ASP A 1 97 ? -17.810 -0.427 24.627 1.00 75.56 97 ASP A O 1
ATOM 738 N N . ALA A 1 98 ? -19.225 -1.675 25.831 1.00 78.38 98 ALA A N 1
ATOM 739 C CA . ALA A 1 98 ? -19.163 -0.811 27.013 1.00 78.38 98 ALA A CA 1
ATOM 740 C C . ALA A 1 98 ? -17.738 -0.657 27.596 1.00 78.38 98 ALA A C 1
ATOM 742 O O . ALA A 1 98 ? -17.473 0.295 28.329 1.00 78.38 98 ALA A O 1
ATOM 743 N N . THR A 1 99 ? -16.818 -1.572 27.273 1.00 82.81 99 THR A N 1
ATOM 744 C CA . THR A 1 99 ? -15.419 -1.552 27.724 1.00 82.81 99 THR A CA 1
ATOM 745 C C . THR A 1 99 ? -14.487 -0.794 26.773 1.00 82.81 99 THR A C 1
ATOM 747 O O . THR A 1 99 ? -13.394 -0.403 27.182 1.00 82.81 99 THR A O 1
ATOM 750 N N . HIS A 1 100 ? -14.940 -0.479 25.553 1.00 84.12 100 HIS A N 1
ATOM 751 C CA . HIS A 1 100 ? -14.206 0.291 24.545 1.00 84.12 100 HIS A CA 1
ATOM 752 C C . HIS A 1 100 ? -14.930 1.607 24.182 1.00 84.12 100 HIS A C 1
ATOM 754 O O . HIS A 1 100 ? -15.246 1.842 23.014 1.00 84.12 100 HIS A O 1
ATOM 760 N N . PRO A 1 101 ? -15.151 2.530 25.142 1.00 87.06 101 PRO A N 1
ATOM 761 C CA . PRO A 1 101 ? -15.964 3.738 24.934 1.00 87.06 101 PRO A CA 1
ATOM 762 C C . PRO A 1 101 ? -15.363 4.745 23.940 1.00 87.06 101 PRO A C 1
ATOM 764 O O . PRO A 1 101 ? -16.054 5.640 23.462 1.00 87.06 101 PRO A O 1
ATOM 767 N N . HIS A 1 102 ? -14.067 4.632 23.641 1.00 88.50 102 HIS A N 1
ATOM 768 C CA . HIS A 1 102 ? -13.364 5.506 22.695 1.00 88.50 102 HIS A CA 1
ATOM 769 C C . HIS A 1 102 ? -13.186 4.868 21.312 1.00 88.50 102 HIS A C 1
ATOM 771 O O . HIS A 1 102 ? -12.549 5.454 20.427 1.00 88.50 102 HIS A O 1
ATOM 777 N N . TYR A 1 103 ? -13.727 3.662 21.122 1.00 92.19 103 TYR A N 1
ATOM 778 C CA . TYR A 1 103 ? -13.623 2.974 19.853 1.00 92.19 103 TYR A CA 1
ATOM 779 C C . TYR A 1 103 ? -14.477 3.659 18.787 1.00 92.19 103 TYR A C 1
ATOM 781 O O . TYR A 1 103 ? -15.662 3.919 18.988 1.00 92.19 103 TYR A O 1
ATOM 789 N N . ARG A 1 104 ? -13.879 3.948 17.629 1.00 92.12 104 ARG A N 1
ATOM 790 C CA . ARG A 1 104 ? -14.614 4.425 16.451 1.00 92.12 104 ARG A CA 1
ATOM 791 C C . ARG A 1 104 ? -14.067 3.785 15.194 1.00 92.12 104 ARG A C 1
ATOM 793 O O . ARG A 1 104 ? -12.867 3.856 14.918 1.00 92.12 104 ARG A O 1
ATOM 800 N N . TYR A 1 105 ? -14.961 3.222 14.392 1.00 93.06 105 TYR A N 1
ATOM 801 C CA . TYR A 1 105 ? -14.615 2.682 1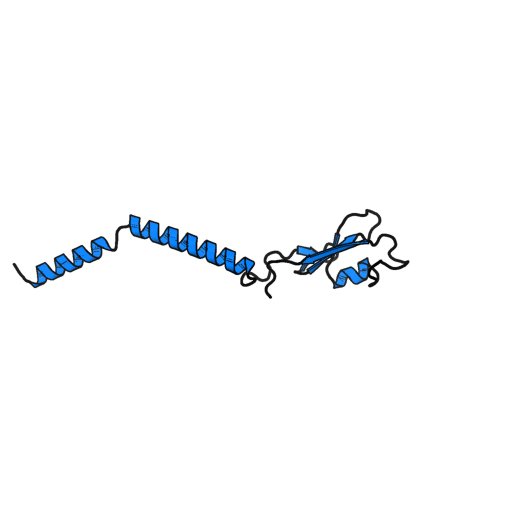3.087 1.00 93.06 105 TYR A CA 1
ATOM 802 C C . TYR A 1 105 ? -14.380 3.803 12.060 1.00 93.06 105 TYR A C 1
ATOM 804 O O . TYR A 1 105 ? -15.152 4.754 11.959 1.00 93.06 105 TYR A O 1
ATOM 812 N N . GLY A 1 106 ? -13.295 3.694 11.291 1.00 93.50 106 GLY A N 1
ATOM 813 C CA . GLY A 1 106 ? -12.857 4.688 10.302 1.00 93.50 106 GLY A CA 1
ATOM 814 C C . GLY A 1 106 ? -12.662 4.133 8.893 1.00 93.50 106 GLY A C 1
ATOM 815 O O . GLY A 1 106 ? -12.112 4.829 8.037 1.00 93.50 106 GLY A O 1
ATOM 816 N N . GLY A 1 107 ? -13.074 2.888 8.646 1.00 94.31 107 GLY A N 1
ATOM 817 C CA . GLY A 1 107 ? -12.976 2.234 7.344 1.00 94.31 107 GLY A CA 1
ATOM 818 C C . GLY A 1 107 ? -11.879 1.175 7.241 1.00 94.31 107 GLY A C 1
ATOM 819 O O . GLY A 1 107 ? -11.066 0.961 8.140 1.00 94.31 107 GLY A O 1
ATOM 820 N N . LEU A 1 108 ? -11.861 0.498 6.097 1.00 95.56 108 LEU A N 1
ATOM 821 C CA . LEU A 1 108 ? -10.900 -0.549 5.773 1.00 95.56 108 LEU A CA 1
ATOM 822 C C . LEU A 1 108 ? -9.866 -0.020 4.779 1.00 95.56 108 LEU A C 1
ATOM 824 O O . LEU A 1 108 ? -10.206 0.545 3.740 1.00 95.56 108 LEU A O 1
ATOM 828 N N . TRP A 1 109 ? -8.594 -0.251 5.067 1.00 95.44 109 TRP A N 1
ATOM 829 C CA . TRP A 1 109 ? -7.498 -0.005 4.145 1.00 95.44 109 TRP A CA 1
ATOM 830 C C . TRP A 1 109 ? -7.009 -1.321 3.555 1.00 95.44 109 TRP A C 1
ATOM 832 O O . TRP A 1 109 ? -6.715 -2.276 4.275 1.00 95.44 109 TRP A O 1
ATOM 842 N N . LYS A 1 110 ? -6.886 -1.356 2.227 1.00 93.12 110 LYS A N 1
ATOM 843 C CA . LYS A 1 110 ? -6.411 -2.519 1.481 1.00 93.12 110 LYS A CA 1
ATOM 844 C C . LYS A 1 110 ? -5.239 -2.126 0.598 1.00 93.12 110 LYS A C 1
ATOM 846 O O . LYS A 1 110 ? -5.327 -1.166 -0.173 1.00 93.12 110 LYS A O 1
ATOM 851 N N . ASN A 1 111 ? -4.163 -2.902 0.658 1.00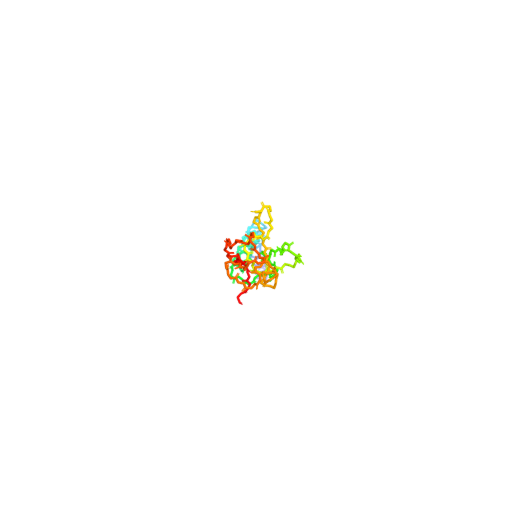 91.69 111 ASN A N 1
ATOM 852 C CA . ASN A 1 111 ? -3.055 -2.748 -0.265 1.00 91.69 111 ASN A CA 1
ATOM 853 C C . ASN A 1 111 ? -3.522 -3.098 -1.687 1.00 91.69 111 ASN A C 1
ATOM 855 O O . ASN A 1 111 ? -3.806 -4.250 -2.007 1.00 91.69 111 ASN A O 1
ATOM 859 N N . ARG A 1 112 ? -3.573 -2.091 -2.564 1.00 84.81 112 ARG A N 1
ATOM 860 C CA . ARG A 1 112 ? -3.960 -2.254 -3.977 1.00 84.81 112 ARG A CA 1
ATOM 861 C C . ARG A 1 112 ? -2.932 -3.017 -4.816 1.00 84.81 112 ARG A C 1
ATOM 863 O O . ARG A 1 112 ? -3.227 -3.350 -5.956 1.00 84.81 112 ARG A O 1
ATOM 870 N N . ARG A 1 113 ? -1.731 -3.229 -4.276 1.00 83.19 113 ARG A N 1
ATOM 871 C CA . ARG A 1 113 ? -0.630 -3.982 -4.892 1.00 83.19 113 ARG A CA 1
ATOM 872 C C . ARG A 1 113 ? -0.498 -5.393 -4.320 1.00 83.19 113 ARG A C 1
ATOM 874 O O . ARG A 1 113 ? 0.381 -6.132 -4.759 1.00 83.19 113 ARG A O 1
ATOM 881 N N . ALA A 1 114 ? -1.342 -5.753 -3.347 1.00 82.31 114 ALA A N 1
ATOM 882 C CA . ALA A 1 114 ? -1.403 -7.117 -2.854 1.00 82.31 114 ALA A CA 1
ATOM 883 C C . ALA A 1 114 ? -1.687 -8.051 -4.034 1.00 82.31 114 ALA A C 1
ATOM 885 O O . ALA A 1 114 ? -2.560 -7.768 -4.859 1.00 82.31 114 ALA A O 1
ATOM 886 N N . GLN A 1 115 ? -0.914 -9.129 -4.115 1.00 73.56 115 GLN A N 1
ATOM 887 C CA . GLN A 1 115 ? -1.127 -10.168 -5.115 1.00 73.56 115 GLN A CA 1
ATOM 888 C C . GLN A 1 115 ? -2.501 -10.800 -4.850 1.00 73.56 115 GLN A C 1
ATOM 890 O O . GLN A 1 115 ? -2.892 -10.947 -3.686 1.00 73.56 115 GLN A O 1
ATOM 895 N N . LYS A 1 116 ? -3.254 -11.068 -5.917 1.00 64.06 116 LYS A N 1
ATOM 896 C CA . LYS A 1 116 ? -4.554 -11.742 -5.827 1.00 64.06 116 LYS A CA 1
ATOM 897 C C . LYS A 1 116 ? -4.381 -13.244 -5.701 1.00 64.06 116 LYS A C 1
ATOM 899 O O . LYS A 1 116 ? -3.419 -13.757 -6.308 1.00 64.06 116 LYS A O 1
#

pLDDT: mean 84.28, std 13.02, range [49.62, 97.25]

Radius of gyration: 29.7 Å; chains: 1; bounding box: 59×25×87 Å

Sequence (116 aa):
ENVMDIIAHMEQNENAAEDDPVARRKAERKAAKKAKKAARRAQREGRGDPSAGQKQCDMCSKSVNLLIRCTYDKSGEWKMVCGSCWKTASGGVVDGDATHPHYRYGGLWKNRRAQK

Secondary structure (DSSP, 8-state):
--HHHHHHHHHHHHHHHH--HHHHHHHHHHHHHHHHHHHHHHHHTT-S-TTTT-EE-TTT--EESEEEEEE-STT---EEE-HHHHHHHHTT-TT--TT-TT-EEEEEEE-TTS--